Protein AF-I3YEL4-F1 (afdb_monomer_lite)

Structure (mmCIF, N/CA/C/O backbone):
data_AF-I3YEL4-F1
#
_entry.id   AF-I3YEL4-F1
#
loop_
_atom_site.group_PDB
_atom_site.id
_atom_site.type_symbol
_atom_site.label_atom_id
_atom_site.label_alt_id
_atom_site.label_comp_id
_atom_site.label_asym_id
_atom_site.label_entity_id
_atom_site.label_seq_id
_atom_site.pdbx_PDB_ins_code
_atom_site.Cartn_x
_atom_site.Cartn_y
_atom_site.Cartn_z
_atom_site.occupancy
_atom_site.B_iso_or_equiv
_atom_site.auth_seq_id
_atom_site.auth_comp_id
_atom_site.auth_asym_id
_atom_site.auth_atom_id
_atom_site.pdbx_PDB_model_num
ATOM 1 N N . MET A 1 1 ? -13.248 -52.349 26.534 1.00 48.16 1 MET A N 1
ATOM 2 C CA . MET A 1 1 ? -12.029 -52.571 25.728 1.00 48.16 1 MET A CA 1
ATOM 3 C C . MET A 1 1 ? -11.701 -51.233 25.075 1.00 48.16 1 MET A C 1
ATOM 5 O O . MET A 1 1 ? -12.371 -50.854 24.128 1.00 48.16 1 MET A O 1
ATOM 9 N N . PHE A 1 2 ? -10.831 -50.436 25.701 1.00 47.12 2 PHE A N 1
ATOM 10 C CA . PHE A 1 2 ? -10.559 -49.048 25.305 1.00 47.12 2 PHE A CA 1
ATOM 11 C C . PHE A 1 2 ? -9.389 -49.010 24.317 1.00 47.12 2 PHE A C 1
ATOM 13 O O . PHE A 1 2 ? -8.316 -49.525 24.616 1.00 47.12 2 PHE A O 1
ATOM 20 N N . HIS A 1 3 ? -9.609 -48.422 23.142 1.00 59.88 3 HIS A N 1
ATOM 21 C CA . HIS A 1 3 ? -8.582 -48.206 22.123 1.00 59.88 3 HIS A CA 1
ATOM 22 C C . HIS A 1 3 ? -7.825 -46.902 22.449 1.00 59.88 3 HIS A C 1
ATOM 24 O O . HIS A 1 3 ? -8.477 -45.861 22.546 1.00 59.88 3 HIS A O 1
ATOM 30 N N . PRO A 1 4 ? -6.491 -46.897 22.632 1.00 62.09 4 PRO A N 1
ATOM 31 C CA . PRO A 1 4 ? -5.759 -45.649 22.836 1.00 62.09 4 PRO A CA 1
ATOM 32 C C . PRO A 1 4 ? -5.621 -44.875 21.515 1.00 62.09 4 PRO A C 1
ATOM 34 O O . PRO A 1 4 ? -5.200 -45.433 20.498 1.00 62.09 4 PRO A O 1
ATOM 37 N N . LEU A 1 5 ? -5.971 -43.585 21.544 1.00 61.75 5 LEU A N 1
ATOM 38 C CA . LEU A 1 5 ? -5.740 -42.632 20.456 1.00 61.75 5 LEU A CA 1
ATOM 39 C C . LEU A 1 5 ? -4.230 -42.407 20.288 1.00 61.75 5 LEU A C 1
ATOM 41 O O . LEU A 1 5 ? -3.528 -42.097 21.249 1.00 61.75 5 LEU A O 1
ATOM 45 N N . GLN A 1 6 ? -3.729 -42.587 19.067 1.00 68.25 6 GLN A N 1
ATOM 46 C CA . GLN A 1 6 ? -2.327 -42.344 18.724 1.00 68.25 6 GLN A CA 1
ATOM 47 C C . GLN A 1 6 ? -2.035 -40.829 18.723 1.00 68.25 6 GLN A C 1
ATOM 49 O O . GLN A 1 6 ? -2.853 -40.065 18.205 1.00 68.25 6 GLN A O 1
ATOM 54 N N . PRO A 1 7 ? -0.885 -40.367 19.249 1.00 57.06 7 PRO A N 1
ATOM 55 C CA . PRO A 1 7 ? -0.508 -38.958 19.188 1.00 57.06 7 PRO A CA 1
ATOM 56 C C . PRO A 1 7 ? -0.161 -38.539 17.749 1.00 57.06 7 PRO A C 1
ATOM 58 O O . PRO A 1 7 ? 0.588 -39.221 17.047 1.00 57.06 7 PRO A O 1
ATOM 61 N N . ILE A 1 8 ? -0.697 -37.392 17.320 1.00 62.16 8 ILE A N 1
ATOM 62 C CA . ILE A 1 8 ? -0.389 -36.743 16.038 1.00 62.16 8 ILE A CA 1
ATOM 63 C C . ILE A 1 8 ? 1.117 -36.446 15.997 1.00 62.16 8 ILE A C 1
ATOM 65 O O . ILE A 1 8 ? 1.630 -35.681 16.813 1.00 62.16 8 ILE A O 1
ATOM 69 N N . ARG A 1 9 ? 1.840 -37.069 15.059 1.00 54.59 9 ARG A N 1
ATOM 70 C CA . ARG A 1 9 ? 3.276 -36.829 14.857 1.00 54.59 9 ARG A CA 1
ATOM 71 C C . ARG A 1 9 ? 3.482 -35.422 14.293 1.00 54.59 9 ARG A C 1
ATOM 73 O O . ARG A 1 9 ? 3.072 -35.144 13.171 1.00 54.59 9 ARG A O 1
ATOM 80 N N . ALA A 1 10 ? 4.140 -34.556 15.060 1.00 58.62 10 ALA A N 1
ATOM 81 C CA . ALA A 1 10 ? 4.629 -33.273 14.574 1.00 58.62 10 ALA A CA 1
ATOM 82 C C . ALA A 1 10 ? 5.660 -33.506 13.457 1.00 58.62 10 ALA A C 1
ATOM 84 O O . ALA A 1 10 ? 6.647 -34.217 13.657 1.00 58.62 10 ALA A O 1
ATOM 85 N N . ILE A 1 11 ? 5.418 -32.930 12.278 1.00 61.28 11 ILE A N 1
ATOM 86 C CA . ILE A 1 11 ? 6.380 -32.935 11.173 1.00 61.28 11 ILE A CA 1
ATOM 87 C C . ILE A 1 11 ? 7.514 -31.975 11.560 1.00 61.28 11 ILE A C 1
ATOM 89 O O . ILE A 1 11 ? 7.245 -30.805 11.840 1.00 61.28 11 ILE A O 1
ATOM 93 N N . PRO A 1 12 ? 8.768 -32.437 11.632 1.00 57.47 12 PRO A N 1
ATOM 94 C CA . PRO A 1 12 ? 9.855 -31.610 12.123 1.00 57.47 12 PRO A CA 1
ATOM 95 C C . PRO A 1 12 ? 10.380 -30.657 11.031 1.00 57.47 12 PRO A C 1
ATOM 97 O O . PRO A 1 12 ? 10.618 -31.055 9.896 1.00 57.47 12 PRO A O 1
ATOM 100 N N . VAL A 1 13 ? 10.601 -29.390 11.405 1.00 57.97 13 VAL A N 1
ATOM 101 C CA . VAL A 1 13 ? 10.973 -28.238 10.544 1.00 57.97 13 VAL A CA 1
ATOM 102 C C . VAL A 1 13 ? 12.205 -28.468 9.648 1.00 57.97 13 VAL A C 1
ATOM 104 O O . VAL A 1 13 ? 12.373 -27.790 8.636 1.00 57.97 13 VAL A O 1
ATOM 107 N N . TRP A 1 14 ? 13.047 -29.461 9.945 1.00 50.97 14 TRP A N 1
ATOM 108 C CA . TRP A 1 14 ? 14.226 -29.783 9.135 1.00 50.97 14 TRP A CA 1
ATOM 109 C C . TRP A 1 14 ? 13.905 -30.372 7.753 1.00 50.97 14 TRP A C 1
ATOM 111 O O . TRP A 1 14 ? 14.782 -30.370 6.889 1.00 50.97 14 TRP A O 1
ATOM 121 N N . THR A 1 15 ? 12.663 -30.792 7.475 1.00 54.59 15 THR A N 1
ATOM 122 C CA . THR A 1 15 ? 12.272 -31.210 6.115 1.00 54.59 15 THR A CA 1
ATOM 123 C C . THR A 1 15 ? 12.276 -30.061 5.098 1.00 54.59 15 THR A C 1
ATOM 125 O O . THR A 1 15 ? 12.392 -30.328 3.907 1.00 54.59 15 THR A O 1
ATOM 128 N N . LEU A 1 16 ? 12.232 -28.793 5.532 1.00 51.12 16 LEU A N 1
ATOM 129 C CA . LEU A 1 16 ? 12.367 -27.623 4.645 1.00 51.12 16 LEU A CA 1
ATOM 130 C C . LEU A 1 16 ? 13.830 -27.208 4.390 1.00 51.12 16 LEU A C 1
ATOM 132 O O . LEU A 1 16 ? 14.101 -26.456 3.459 1.00 51.12 16 LEU A O 1
ATOM 136 N N . ALA A 1 17 ? 14.787 -27.711 5.178 1.00 50.03 17 ALA A N 1
ATOM 137 C CA . ALA A 1 17 ? 16.214 -27.430 4.984 1.00 50.03 17 ALA A CA 1
ATOM 138 C C . ALA A 1 17 ? 16.872 -28.365 3.947 1.00 50.03 17 ALA A C 1
ATOM 140 O O . ALA A 1 17 ? 17.914 -28.036 3.379 1.00 50.03 17 ALA A O 1
ATOM 141 N N . ALA A 1 18 ? 16.253 -29.514 3.655 1.00 49.56 18 ALA A N 1
ATOM 142 C CA . ALA A 1 18 ? 16.778 -30.501 2.710 1.00 49.56 18 ALA A CA 1
ATOM 143 C C . ALA A 1 18 ? 16.689 -30.057 1.235 1.00 49.56 18 ALA A C 1
ATOM 145 O O . ALA A 1 18 ? 17.479 -30.512 0.408 1.00 49.56 18 ALA A O 1
ATOM 146 N N . SER A 1 19 ? 15.788 -29.131 0.892 1.00 49.44 19 SER A N 1
ATOM 147 C CA . SER A 1 19 ? 15.636 -28.622 -0.480 1.00 49.44 19 SER A CA 1
ATOM 148 C C . SER A 1 19 ? 16.758 -27.674 -0.918 1.00 49.44 19 SER A C 1
ATOM 150 O O . SER A 1 19 ? 16.964 -27.500 -2.115 1.00 49.44 19 SER A O 1
ATOM 152 N N . VAL A 1 20 ? 17.525 -27.107 0.020 1.00 51.00 20 VAL A N 1
ATOM 153 C CA . VAL A 1 20 ? 18.667 -26.223 -0.291 1.00 51.00 20 VAL A CA 1
ATOM 154 C C . VAL A 1 20 ? 19.935 -27.028 -0.614 1.00 51.00 20 VAL A C 1
ATOM 156 O O . VAL A 1 20 ? 20.741 -26.607 -1.439 1.00 51.00 20 VAL A O 1
ATOM 159 N N . TRP A 1 21 ? 20.097 -28.226 -0.039 1.00 47.16 21 TRP A N 1
ATOM 160 C CA . TRP A 1 21 ? 21.288 -29.064 -0.254 1.00 47.16 21 TRP A CA 1
ATOM 161 C C . TRP A 1 21 ? 21.266 -29.864 -1.563 1.00 47.16 21 TRP A C 1
ATOM 163 O O . TRP A 1 21 ? 22.322 -30.101 -2.152 1.00 47.16 21 TRP A O 1
ATOM 173 N N . ALA A 1 22 ? 20.085 -30.242 -2.061 1.00 50.44 22 ALA A N 1
ATOM 174 C CA . ALA A 1 22 ? 19.966 -31.030 -3.291 1.00 50.44 22 ALA A CA 1
ATOM 175 C C . ALA A 1 22 ? 20.474 -30.286 -4.546 1.00 50.44 22 ALA A C 1
ATOM 177 O O . ALA A 1 22 ? 20.964 -30.923 -5.475 1.00 50.44 22 ALA A O 1
ATOM 178 N N . PHE A 1 23 ? 20.434 -28.948 -4.557 1.00 44.78 23 PHE A N 1
ATOM 179 C CA . PHE A 1 23 ? 20.945 -28.145 -5.676 1.00 44.78 23 PHE A CA 1
ATOM 180 C C . PHE A 1 23 ? 22.478 -28.034 -5.712 1.00 44.78 23 PHE A C 1
ATOM 182 O O . PHE A 1 23 ? 23.044 -27.818 -6.780 1.00 44.78 23 PHE A O 1
ATOM 189 N N . SER A 1 24 ? 23.173 -28.217 -4.583 1.00 49.31 24 SER A N 1
ATOM 190 C CA . SER A 1 24 ? 24.635 -28.065 -4.529 1.00 49.31 24 SER A CA 1
ATOM 191 C C . SER A 1 24 ? 25.383 -29.320 -5.009 1.00 49.31 24 SER A C 1
ATOM 193 O O . SER A 1 24 ? 26.477 -29.219 -5.558 1.00 49.31 24 SER A O 1
ATOM 195 N N . ALA A 1 25 ? 24.775 -30.505 -4.889 1.00 46.69 25 ALA A N 1
ATOM 196 C CA . ALA A 1 25 ? 25.420 -31.772 -5.248 1.00 46.69 25 ALA A CA 1
ATOM 197 C C . ALA A 1 25 ? 25.476 -32.052 -6.766 1.00 46.69 25 ALA A C 1
ATOM 199 O O . ALA A 1 25 ? 26.347 -32.795 -7.211 1.00 46.69 25 ALA A O 1
ATOM 200 N N . VAL A 1 26 ? 24.606 -31.435 -7.577 1.00 49.88 26 VAL A N 1
ATOM 201 C CA . VAL A 1 26 ? 24.631 -31.584 -9.050 1.00 49.88 26 VAL A CA 1
ATOM 202 C C . VAL A 1 26 ? 25.780 -30.788 -9.690 1.00 49.88 26 VAL A C 1
ATOM 204 O O . VAL A 1 26 ? 26.236 -31.133 -10.775 1.00 49.88 26 VAL A O 1
ATOM 207 N N . ALA A 1 27 ? 26.322 -29.776 -9.004 1.00 48.16 27 ALA A N 1
ATOM 208 C CA . ALA A 1 27 ? 27.433 -28.969 -9.514 1.00 48.16 27 ALA A CA 1
ATOM 209 C C . ALA A 1 27 ? 28.805 -29.674 -9.435 1.00 48.16 27 ALA A C 1
ATOM 211 O O . ALA A 1 27 ? 29.723 -29.308 -10.164 1.00 48.16 27 ALA A O 1
ATOM 212 N N . ALA A 1 28 ? 28.958 -30.685 -8.572 1.00 50.25 28 ALA A N 1
ATOM 213 C CA . ALA A 1 28 ? 30.250 -31.323 -8.289 1.00 50.25 28 ALA A CA 1
ATOM 214 C C . ALA A 1 28 ? 30.574 -32.543 -9.178 1.00 50.25 28 ALA A C 1
ATOM 216 O O . ALA A 1 28 ? 31.650 -33.120 -9.045 1.00 50.25 28 ALA A O 1
ATOM 217 N N . ALA A 1 29 ? 29.667 -32.947 -10.072 1.0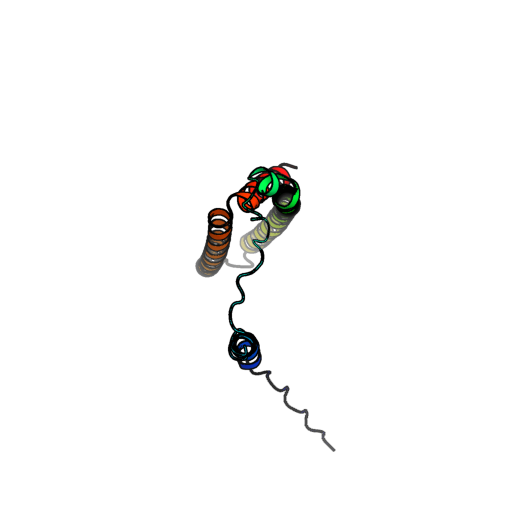0 52.62 29 ALA A N 1
ATOM 218 C CA . ALA A 1 29 ? 29.799 -34.156 -10.893 1.00 52.62 29 ALA A CA 1
ATOM 219 C C . ALA A 1 29 ? 30.068 -33.869 -12.384 1.00 52.62 29 ALA A C 1
ATOM 221 O O . ALA A 1 29 ? 29.693 -34.673 -13.235 1.00 52.62 29 ALA A O 1
ATOM 222 N N . ASN A 1 30 ? 30.693 -32.734 -12.720 1.00 62.59 30 ASN A N 1
ATOM 223 C CA . ASN A 1 30 ? 31.068 -32.448 -14.106 1.00 62.59 30 ASN A CA 1
ATOM 224 C C . ASN A 1 30 ? 32.407 -33.132 -14.453 1.00 62.59 30 ASN A C 1
ATOM 226 O O . ASN A 1 30 ? 33.418 -32.804 -13.828 1.00 62.59 30 ASN A O 1
ATOM 230 N N . PRO A 1 31 ? 32.442 -34.074 -15.416 1.00 66.69 31 PRO A N 1
ATOM 231 C CA . PRO A 1 31 ? 33.692 -34.648 -15.909 1.00 66.69 31 PRO A CA 1
ATOM 232 C C . PRO A 1 31 ? 34.547 -33.569 -16.590 1.00 66.69 31 PRO A C 1
ATOM 234 O O . PRO A 1 31 ? 34.009 -32.609 -17.144 1.00 66.69 31 PRO A O 1
ATOM 237 N N . GLU A 1 32 ? 35.874 -33.719 -16.528 1.00 65.62 32 GLU A N 1
ATOM 238 C CA . GLU A 1 32 ? 36.826 -32.768 -17.115 1.00 65.62 32 GLU A CA 1
ATOM 239 C C . GLU A 1 32 ? 36.490 -32.461 -18.586 1.00 65.62 32 GLU A C 1
ATOM 241 O O . GLU A 1 32 ? 36.147 -33.376 -19.345 1.00 65.62 32 GLU A O 1
ATOM 246 N N . PRO A 1 33 ? 36.577 -31.185 -19.008 1.00 71.69 33 PRO A N 1
ATOM 247 C CA . PRO A 1 33 ? 36.274 -30.810 -20.377 1.00 71.69 33 PRO A CA 1
ATOM 248 C C . PRO A 1 33 ? 37.261 -31.484 -21.347 1.00 71.69 33 PRO A C 1
ATOM 250 O O . PRO A 1 33 ? 38.464 -31.524 -21.072 1.00 71.69 33 PRO A O 1
ATOM 253 N N . PRO A 1 34 ? 36.780 -32.014 -22.488 1.00 75.38 34 PRO A N 1
ATOM 254 C CA . PRO A 1 34 ? 37.644 -32.602 -23.504 1.00 75.38 34 PRO A CA 1
ATOM 255 C C . PRO A 1 34 ? 38.651 -31.567 -24.040 1.00 75.38 34 PRO A C 1
ATOM 257 O O . PRO A 1 34 ? 38.398 -30.362 -23.964 1.00 75.38 34 PRO A O 1
ATOM 260 N N . PRO A 1 35 ? 39.794 -32.015 -24.596 1.00 73.06 35 PRO A N 1
ATOM 261 C CA . PRO A 1 35 ? 40.805 -31.122 -25.149 1.00 73.06 35 PRO A CA 1
ATOM 262 C C . PRO A 1 35 ? 40.180 -30.170 -26.173 1.00 73.06 35 PRO A C 1
ATOM 264 O O . PRO A 1 35 ? 39.497 -30.605 -27.100 1.00 73.06 35 PRO A O 1
ATOM 267 N N . ILE A 1 36 ? 40.426 -28.873 -25.980 1.00 69.38 36 ILE A N 1
ATOM 268 C CA . ILE A 1 36 ? 39.908 -27.787 -26.814 1.00 69.38 36 ILE A CA 1
ATOM 269 C C . ILE A 1 36 ? 40.493 -27.949 -28.221 1.00 69.38 36 ILE A C 1
ATOM 271 O O . ILE A 1 36 ? 41.636 -27.572 -28.485 1.00 69.38 36 ILE A O 1
ATOM 275 N N . MET A 1 37 ? 39.717 -28.534 -29.133 1.00 70.50 37 MET A N 1
ATOM 276 C CA . MET A 1 37 ? 39.915 -28.292 -30.557 1.00 70.50 37 MET A CA 1
ATOM 277 C C . MET A 1 37 ? 39.573 -26.816 -30.805 1.00 70.50 37 MET A C 1
ATOM 279 O O . MET A 1 37 ? 38.593 -26.341 -30.236 1.00 70.50 37 MET A O 1
ATOM 283 N N . PRO A 1 38 ? 40.352 -26.063 -31.602 1.00 73.94 38 PRO A N 1
ATOM 284 C CA . PRO A 1 38 ? 39.92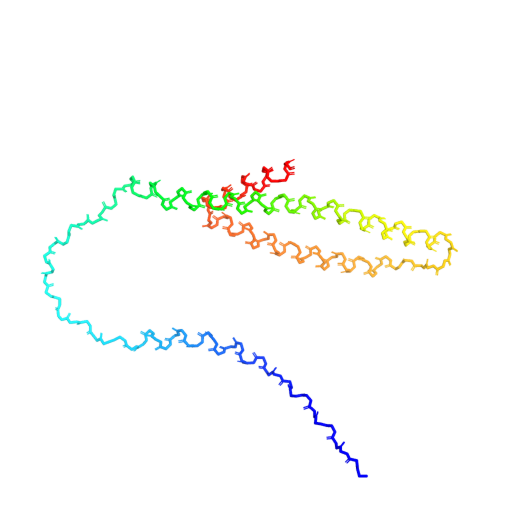4 -24.742 -32.038 1.00 73.94 38 PRO A CA 1
ATOM 285 C C . PRO A 1 38 ? 38.592 -24.898 -32.770 1.00 73.94 38 PRO A C 1
ATOM 287 O O . PRO A 1 38 ? 38.550 -25.467 -33.863 1.00 73.94 38 PRO A O 1
ATOM 290 N N . ASP A 1 39 ? 37.507 -24.454 -32.138 1.00 68.06 39 ASP A N 1
ATOM 291 C CA . ASP A 1 39 ? 36.199 -24.437 -32.772 1.00 68.06 39 ASP A CA 1
ATOM 292 C C . ASP A 1 39 ? 36.310 -23.627 -34.075 1.00 68.06 39 ASP A C 1
ATOM 294 O O . ASP A 1 39 ? 36.942 -22.560 -34.087 1.00 68.06 39 ASP A O 1
ATOM 298 N N . PRO A 1 40 ? 35.719 -24.098 -35.192 1.00 70.19 40 PRO A N 1
ATOM 299 C CA . PRO A 1 40 ? 35.440 -23.221 -36.318 1.00 70.19 40 PRO A CA 1
ATOM 300 C C . PRO A 1 40 ? 34.699 -22.023 -35.742 1.00 70.19 40 PRO A C 1
ATOM 302 O O . PRO A 1 40 ? 33.690 -22.235 -35.077 1.00 70.19 40 PRO A O 1
ATOM 305 N N . ILE A 1 41 ? 35.238 -20.815 -35.938 1.00 62.69 41 ILE A N 1
ATOM 306 C CA . ILE A 1 41 ? 34.709 -19.552 -35.410 1.00 62.69 41 ILE A CA 1
ATOM 307 C C . ILE A 1 41 ? 33.194 -19.562 -35.626 1.00 62.69 41 ILE A C 1
ATOM 309 O O . ILE A 1 41 ? 32.718 -19.346 -36.743 1.00 62.69 41 ILE A O 1
ATOM 313 N N . ALA A 1 42 ? 32.442 -19.903 -34.577 1.00 63.75 42 ALA A N 1
ATOM 314 C CA . ALA A 1 42 ? 31.005 -19.756 -34.594 1.00 63.75 42 ALA A CA 1
ATOM 315 C C . ALA A 1 42 ? 30.769 -18.269 -34.856 1.00 63.75 42 ALA A C 1
ATOM 317 O O . ALA A 1 42 ? 31.503 -17.462 -34.272 1.00 63.75 42 ALA A O 1
ATOM 318 N N . PRO A 1 43 ? 29.827 -17.892 -35.740 1.00 63.00 43 PRO A N 1
ATOM 319 C CA . PRO A 1 43 ? 29.475 -16.495 -35.877 1.00 63.00 43 PRO A CA 1
ATOM 320 C C . PRO A 1 43 ? 29.179 -15.989 -34.474 1.00 63.00 43 PRO A C 1
ATOM 322 O O . PRO A 1 43 ? 28.317 -16.506 -33.760 1.00 63.00 43 PRO A O 1
ATOM 325 N N . ASP A 1 44 ? 29.998 -15.041 -34.063 1.00 55.22 44 ASP A N 1
ATOM 326 C CA . ASP A 1 44 ? 29.795 -14.215 -32.912 1.00 55.22 44 ASP A CA 1
ATOM 327 C C . ASP A 1 44 ? 28.374 -13.675 -33.019 1.00 55.22 44 ASP A C 1
ATOM 329 O O . ASP A 1 44 ? 28.083 -12.737 -33.756 1.00 55.22 44 ASP A O 1
ATOM 333 N N . HIS A 1 45 ? 27.460 -14.258 -32.245 1.00 58.97 45 HIS A N 1
ATOM 334 C CA . HIS A 1 45 ? 26.226 -13.591 -31.854 1.00 58.97 45 HIS A CA 1
ATOM 335 C C . HIS A 1 45 ? 26.596 -12.445 -30.894 1.00 58.97 45 HIS A C 1
ATOM 337 O O . HIS A 1 45 ? 26.127 -12.358 -29.761 1.00 58.97 45 HIS A O 1
ATOM 343 N N . ALA A 1 46 ? 27.514 -11.581 -31.330 1.00 52.66 46 ALA A N 1
ATOM 344 C CA . ALA A 1 46 ? 27.778 -10.290 -30.753 1.00 52.66 46 ALA A CA 1
ATOM 345 C C . ALA A 1 46 ? 26.554 -9.435 -31.071 1.00 52.66 46 ALA A C 1
ATOM 347 O O . ALA A 1 46 ? 26.433 -8.843 -32.140 1.00 52.66 46 ALA A O 1
ATOM 348 N N . GLY A 1 47 ? 25.622 -9.477 -30.119 1.00 59.19 47 GLY A N 1
ATOM 349 C CA . GLY A 1 47 ? 24.480 -8.600 -29.925 1.00 59.19 47 GLY A CA 1
ATOM 350 C C . GLY A 1 47 ? 24.305 -7.494 -30.958 1.00 59.19 47 GLY A C 1
ATOM 351 O O . GLY A 1 47 ? 24.876 -6.409 -30.840 1.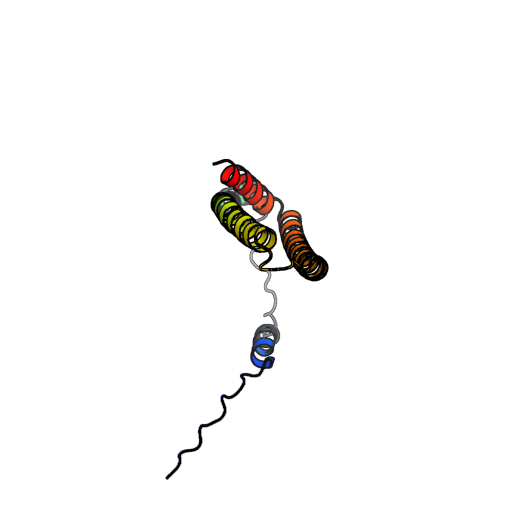00 59.19 47 GLY A O 1
ATOM 352 N N . SER A 1 48 ? 23.373 -7.712 -31.880 1.00 60.34 48 SER A N 1
ATOM 353 C CA . SER A 1 48 ? 22.582 -6.597 -32.372 1.00 60.34 48 SER A CA 1
ATOM 354 C C . SER A 1 48 ? 21.847 -6.031 -31.158 1.00 60.34 48 SER A C 1
ATOM 356 O O . SER A 1 48 ? 20.961 -6.680 -30.606 1.00 60.34 48 SER A O 1
ATOM 358 N N . ALA A 1 49 ? 22.199 -4.821 -30.718 1.00 62.47 49 ALA A N 1
ATOM 359 C CA . ALA A 1 49 ? 21.433 -4.107 -29.695 1.00 62.47 49 ALA A CA 1
ATOM 360 C C . ALA A 1 49 ? 19.929 -4.077 -30.037 1.00 62.47 49 ALA A C 1
ATOM 362 O O . ALA A 1 49 ? 19.097 -4.057 -29.139 1.00 62.47 49 ALA A O 1
ATOM 363 N N . GLY A 1 50 ? 19.582 -4.157 -31.328 1.00 65.06 50 GLY A N 1
ATOM 364 C CA . GLY A 1 50 ? 18.212 -4.311 -31.802 1.00 65.06 50 GLY A CA 1
ATOM 365 C C . GLY A 1 50 ? 17.508 -5.552 -31.254 1.00 65.06 50 GLY A C 1
ATOM 366 O O . GLY A 1 50 ? 16.372 -5.420 -30.812 1.00 65.06 50 GLY A O 1
ATOM 367 N N . GLU A 1 51 ? 18.178 -6.707 -31.200 1.00 64.88 51 GLU A N 1
ATOM 368 C CA . GLU A 1 51 ? 17.624 -8.004 -30.765 1.00 64.88 51 GLU A CA 1
ATOM 369 C C . GLU A 1 51 ? 17.264 -8.011 -29.268 1.00 64.88 51 GLU A C 1
ATOM 371 O O . GLU A 1 51 ? 16.231 -8.549 -28.870 1.00 64.88 51 GLU A O 1
ATOM 376 N N . LEU A 1 52 ? 18.042 -7.286 -28.449 1.00 65.06 52 LEU A N 1
ATOM 377 C CA . LEU A 1 52 ? 17.741 -7.032 -27.032 1.00 65.06 52 LEU A CA 1
ATOM 378 C C . LEU A 1 52 ? 16.450 -6.226 -26.837 1.00 65.06 52 LEU A C 1
ATOM 380 O O . LEU A 1 52 ? 15.792 -6.369 -25.810 1.00 65.06 52 LEU A O 1
ATOM 384 N N . PHE A 1 53 ? 16.076 -5.392 -27.809 1.00 73.44 53 PHE A N 1
ATOM 385 C CA . PHE A 1 53 ? 14.857 -4.590 -27.758 1.00 73.44 53 PHE A CA 1
ATOM 386 C C . PHE A 1 53 ? 13.664 -5.241 -28.460 1.00 73.44 53 PHE A C 1
ATOM 388 O O . PHE A 1 53 ? 12.567 -4.725 -28.298 1.00 73.44 53 PHE A O 1
ATOM 395 N N . THR A 1 54 ? 13.806 -6.319 -29.241 1.00 74.12 54 THR A N 1
ATOM 396 C CA . THR A 1 54 ? 12.757 -6.614 -30.240 1.00 74.12 54 THR A CA 1
ATOM 397 C C . THR A 1 54 ? 11.581 -7.448 -29.733 1.00 74.12 54 THR A C 1
ATOM 399 O O . THR A 1 54 ? 10.461 -7.203 -30.169 1.00 74.12 54 THR A O 1
ATOM 402 N N . GLU A 1 55 ? 11.774 -8.394 -28.807 1.00 83.00 55 GLU A N 1
ATOM 403 C CA . GLU A 1 55 ? 10.679 -9.300 -28.405 1.00 83.00 55 GLU A CA 1
ATOM 404 C C . GLU A 1 55 ? 10.616 -9.545 -26.892 1.00 83.00 55 GLU A C 1
ATOM 406 O O . GLU A 1 55 ? 9.642 -9.169 -26.238 1.00 83.00 55 GLU A O 1
ATOM 411 N N . SER A 1 56 ? 11.674 -10.103 -26.301 1.00 84.19 56 SER A N 1
ATOM 412 C CA . SER A 1 56 ? 11.717 -10.448 -24.870 1.00 84.19 56 SER A CA 1
ATOM 413 C C . SER A 1 56 ? 11.579 -9.230 -23.947 1.00 84.19 56 SER A C 1
ATOM 415 O O . SER A 1 56 ? 10.934 -9.305 -22.897 1.00 84.19 56 SER A O 1
ATOM 417 N N . PHE A 1 57 ? 12.126 -8.087 -24.360 1.00 87.88 57 PHE A N 1
ATOM 418 C CA . PHE A 1 57 ? 12.017 -6.819 -23.644 1.00 87.88 57 PHE A CA 1
ATOM 419 C C . PHE A 1 57 ? 10.578 -6.294 -23.604 1.00 87.88 57 PHE A C 1
ATOM 421 O O . PHE A 1 57 ? 10.069 -5.966 -22.530 1.00 87.88 57 PHE A O 1
ATOM 428 N N . PHE A 1 58 ? 9.888 -6.266 -24.750 1.00 89.81 58 PHE A N 1
ATOM 429 C CA . PHE A 1 58 ? 8.491 -5.830 -24.822 1.00 89.81 58 PHE A CA 1
ATOM 430 C C . PHE A 1 58 ? 7.542 -6.807 -24.133 1.00 89.81 58 PHE A C 1
ATOM 432 O O . PHE A 1 58 ? 6.593 -6.366 -23.484 1.00 89.81 58 PHE A O 1
ATOM 439 N N . LEU A 1 59 ? 7.813 -8.113 -24.212 1.00 91.88 59 LEU A N 1
ATOM 440 C CA . LEU A 1 59 ? 7.062 -9.122 -23.466 1.00 91.88 59 LEU A CA 1
ATOM 441 C C . LEU A 1 59 ? 7.218 -8.924 -21.957 1.00 91.88 59 LEU A C 1
ATOM 443 O O . LEU A 1 59 ? 6.218 -8.905 -21.245 1.00 91.88 59 LEU A O 1
ATOM 447 N N . THR A 1 60 ? 8.443 -8.696 -21.475 1.00 91.12 60 THR A N 1
ATOM 448 C CA . THR A 1 60 ? 8.703 -8.402 -20.058 1.00 91.12 60 THR A CA 1
ATOM 449 C C . THR A 1 60 ? 7.997 -7.117 -19.617 1.00 91.12 60 THR A C 1
ATOM 451 O O . THR A 1 60 ? 7.279 -7.133 -18.619 1.00 91.12 60 THR A O 1
ATOM 454 N N . LEU A 1 61 ? 8.123 -6.023 -20.379 1.00 93.81 61 LEU A N 1
ATOM 455 C CA . LEU A 1 61 ? 7.428 -4.757 -20.106 1.00 93.81 61 LEU A CA 1
ATOM 456 C C . LEU A 1 61 ? 5.905 -4.927 -20.064 1.00 93.81 61 LEU A C 1
ATOM 458 O O . LEU A 1 61 ? 5.255 -4.477 -19.123 1.00 93.81 61 LEU A O 1
ATOM 462 N N . GLY A 1 62 ? 5.330 -5.559 -21.088 1.00 93.75 62 GLY A N 1
ATOM 463 C CA . GLY A 1 62 ? 3.886 -5.733 -21.225 1.00 93.75 62 GLY A CA 1
ATOM 464 C C . GLY A 1 62 ? 3.308 -6.647 -20.150 1.00 93.75 62 GLY A C 1
ATOM 465 O O . GLY A 1 62 ? 2.268 -6.338 -19.568 1.00 93.75 62 GLY A O 1
ATOM 466 N N . PHE A 1 63 ? 4.003 -7.739 -19.832 1.00 95.06 63 PHE A N 1
ATOM 467 C CA . PHE A 1 63 ? 3.596 -8.661 -18.777 1.00 95.06 63 PHE A CA 1
ATOM 468 C C . PHE A 1 63 ? 3.656 -7.999 -17.398 1.00 95.06 63 PHE A C 1
ATOM 470 O O . PHE A 1 63 ? 2.666 -8.023 -16.664 1.00 95.06 63 PHE A O 1
ATOM 477 N N . SER A 1 64 ? 4.769 -7.339 -17.066 1.00 95.31 64 SER A N 1
ATOM 478 C CA . SER A 1 64 ? 4.906 -6.607 -15.804 1.00 95.31 64 SER A CA 1
ATOM 479 C C . SER A 1 64 ? 3.883 -5.480 -15.687 1.00 95.31 64 SER A C 1
ATOM 481 O O . SER A 1 64 ? 3.256 -5.341 -14.638 1.00 95.31 64 SER A O 1
ATOM 483 N N . PHE A 1 65 ? 3.631 -4.743 -16.770 1.00 96.50 65 PHE A N 1
ATOM 484 C CA . PHE A 1 65 ? 2.565 -3.746 -16.837 1.00 96.50 65 PHE A CA 1
ATOM 485 C C . PHE A 1 65 ? 1.180 -4.348 -16.579 1.00 96.50 65 PHE A C 1
ATOM 487 O O . PHE A 1 65 ? 0.416 -3.794 -15.790 1.00 96.50 65 PHE A O 1
ATOM 494 N N . MET A 1 66 ? 0.846 -5.483 -17.198 1.00 97.62 66 MET A N 1
ATOM 495 C CA . MET A 1 66 ? -0.458 -6.126 -17.014 1.00 97.62 66 MET A CA 1
ATOM 496 C C . MET A 1 66 ? -0.664 -6.640 -15.593 1.00 97.62 66 MET A C 1
ATOM 498 O O . MET A 1 66 ? -1.737 -6.426 -15.026 1.00 97.62 66 MET A O 1
ATOM 502 N N . ILE A 1 67 ? 0.361 -7.250 -14.990 1.00 96.62 67 ILE A N 1
ATOM 503 C CA . ILE A 1 67 ? 0.309 -7.640 -13.576 1.00 96.62 67 ILE A CA 1
ATOM 504 C C . ILE A 1 67 ? 0.147 -6.399 -12.706 1.00 96.62 67 ILE A C 1
ATOM 506 O O . ILE A 1 67 ? -0.711 -6.389 -11.828 1.00 96.62 67 ILE A O 1
ATOM 510 N N . GLY A 1 68 ? 0.928 -5.348 -12.966 1.00 96.12 68 GLY A N 1
ATOM 511 C CA . GLY A 1 68 ? 0.813 -4.073 -12.268 1.00 96.12 68 GLY A CA 1
ATOM 512 C C . GLY A 1 68 ? -0.613 -3.542 -12.312 1.00 96.12 68 GLY A C 1
ATOM 513 O O . GLY A 1 68 ? -1.209 -3.288 -11.271 1.00 96.12 68 GLY A O 1
ATOM 514 N N . LEU A 1 69 ? -1.202 -3.458 -13.503 1.00 97.62 69 LEU A N 1
ATOM 515 C CA . LEU A 1 69 ? -2.564 -2.973 -13.712 1.00 97.62 69 LEU A CA 1
ATOM 516 C C . LEU A 1 69 ? -3.607 -3.819 -12.981 1.00 97.62 69 LEU A C 1
ATOM 518 O O . LEU A 1 69 ? -4.460 -3.266 -12.284 1.00 97.62 69 LEU A O 1
ATOM 522 N N . ALA A 1 70 ? -3.520 -5.144 -13.091 1.00 97.31 70 ALA A N 1
ATOM 523 C CA . ALA A 1 70 ? -4.427 -6.051 -12.395 1.00 97.31 70 ALA A CA 1
ATOM 524 C C . ALA A 1 70 ? -4.298 -5.921 -10.870 1.00 97.31 70 ALA A C 1
ATOM 526 O O . ALA A 1 70 ? -5.307 -5.804 -10.170 1.00 97.31 70 ALA A O 1
ATOM 527 N N . MET A 1 71 ? -3.066 -5.872 -10.358 1.00 96.44 71 MET A N 1
ATOM 528 C CA . MET A 1 71 ? -2.785 -5.688 -8.936 1.00 96.44 71 MET A CA 1
ATOM 529 C C . MET A 1 71 ? -3.296 -4.333 -8.443 1.00 96.44 71 MET A C 1
ATOM 531 O O . MET A 1 71 ? -3.859 -4.244 -7.356 1.00 96.44 71 MET A O 1
ATOM 535 N N . GLY A 1 72 ? -3.155 -3.284 -9.252 1.00 96.25 72 GLY A N 1
ATOM 536 C CA . GLY A 1 72 ? -3.603 -1.942 -8.910 1.00 96.25 72 GLY A CA 1
ATOM 537 C C . GLY A 1 72 ? -5.121 -1.839 -8.804 1.00 96.25 72 GLY A C 1
ATOM 538 O O . GLY A 1 72 ? -5.645 -1.286 -7.833 1.00 96.25 72 GLY A O 1
ATOM 539 N N . PHE A 1 73 ? -5.829 -2.455 -9.750 1.00 96.12 73 PHE A N 1
ATOM 540 C CA . PHE A 1 73 ? -7.286 -2.552 -9.716 1.00 96.12 73 PHE A CA 1
ATOM 541 C C . PHE A 1 73 ? -7.767 -3.384 -8.519 1.00 96.12 73 PHE A C 1
ATOM 543 O O . PHE A 1 73 ? -8.672 -2.973 -7.786 1.00 96.12 73 PHE A O 1
ATOM 550 N N . ALA A 1 74 ? -7.127 -4.530 -8.267 1.00 95.94 74 ALA A N 1
ATOM 551 C CA . ALA A 1 74 ? -7.427 -5.362 -7.107 1.00 95.94 74 ALA A CA 1
ATOM 552 C C . ALA A 1 74 ? -7.206 -4.593 -5.796 1.00 95.94 74 ALA A C 1
ATOM 554 O O . ALA A 1 74 ? -8.053 -4.642 -4.903 1.00 95.94 74 ALA A O 1
ATOM 555 N N . LEU A 1 75 ? -6.120 -3.820 -5.707 1.00 95.88 75 LEU A N 1
ATOM 556 C CA . LEU A 1 75 ? -5.800 -3.001 -4.545 1.00 95.88 75 LEU A CA 1
ATOM 557 C C . LEU A 1 75 ? -6.864 -1.923 -4.312 1.00 95.88 75 LEU A C 1
ATOM 559 O O . LEU A 1 75 ? -7.318 -1.758 -3.183 1.00 95.88 75 LEU A O 1
ATOM 563 N N . LYS A 1 76 ? -7.345 -1.249 -5.362 1.00 94.25 76 LYS A N 1
ATOM 564 C CA . LYS A 1 76 ? -8.453 -0.282 -5.266 1.00 94.25 76 LYS A CA 1
ATOM 565 C C . LYS A 1 76 ? -9.717 -0.905 -4.671 1.00 94.25 76 LYS A C 1
ATOM 567 O O . LYS A 1 76 ? -10.346 -0.312 -3.791 1.00 94.25 76 LYS A O 1
ATOM 572 N N . VAL A 1 77 ? -10.105 -2.086 -5.151 1.00 95.44 77 VAL A N 1
ATOM 573 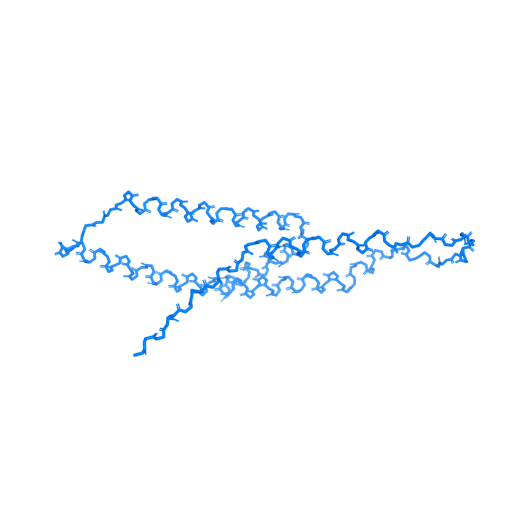C CA . VAL A 1 77 ? -11.285 -2.799 -4.639 1.00 95.44 77 VAL A CA 1
ATOM 574 C C . VAL A 1 77 ? -11.056 -3.241 -3.194 1.00 95.44 77 VAL A C 1
ATOM 576 O O . VAL A 1 77 ? -11.916 -3.006 -2.344 1.00 95.44 77 VAL A O 1
ATOM 579 N N . ALA A 1 78 ? -9.882 -3.799 -2.896 1.00 95.12 78 ALA A N 1
ATOM 580 C CA . ALA A 1 78 ? -9.503 -4.206 -1.549 1.00 95.12 78 ALA A CA 1
ATOM 581 C C . ALA A 1 78 ? -9.543 -3.025 -0.570 1.00 95.12 78 ALA A C 1
ATOM 583 O O . ALA A 1 78 ? -10.127 -3.162 0.499 1.00 95.12 78 ALA A O 1
ATOM 584 N N . PHE A 1 79 ? -9.031 -1.848 -0.946 1.00 95.19 79 PHE A N 1
ATOM 585 C CA . PHE A 1 79 ? -9.105 -0.636 -0.123 1.00 95.19 79 PHE A CA 1
ATOM 586 C C . PHE A 1 79 ? -10.543 -0.198 0.148 1.00 95.19 79 PHE A C 1
ATOM 588 O O . PHE A 1 79 ? -10.866 0.143 1.282 1.00 95.19 79 PHE A O 1
ATOM 595 N N . LYS A 1 80 ? -11.428 -0.227 -0.856 1.00 95.31 80 LYS A N 1
ATOM 596 C CA . LYS A 1 80 ? -12.847 0.115 -0.650 1.00 95.31 80 LYS A CA 1
ATOM 597 C C . LYS A 1 80 ? -13.520 -0.827 0.346 1.00 95.31 80 LYS A C 1
ATOM 599 O O . LYS A 1 80 ? -14.237 -0.365 1.230 1.00 95.31 80 LYS A O 1
ATOM 604 N N . ILE A 1 81 ? -13.278 -2.131 0.211 1.00 96.94 81 ILE A N 1
ATOM 605 C CA . ILE A 1 81 ? -13.830 -3.139 1.122 1.00 96.94 81 ILE A CA 1
ATOM 606 C C . ILE A 1 81 ? -13.222 -2.975 2.516 1.00 96.94 81 ILE A C 1
ATOM 608 O O . ILE A 1 81 ? -13.960 -2.944 3.495 1.00 96.94 81 ILE A O 1
ATOM 612 N N . ALA A 1 82 ? -11.902 -2.811 2.612 1.00 95.56 82 ALA A N 1
ATOM 613 C CA . ALA A 1 82 ? -11.202 -2.619 3.876 1.00 95.56 82 ALA A CA 1
ATOM 614 C C . ALA A 1 82 ? -11.717 -1.379 4.611 1.00 95.56 82 ALA A C 1
ATOM 616 O O . ALA A 1 82 ? -12.041 -1.475 5.788 1.00 95.56 82 ALA A O 1
ATOM 617 N N . LEU A 1 83 ? -11.881 -0.245 3.923 1.00 96.38 83 LEU A N 1
ATOM 618 C CA . LEU A 1 83 ? -12.448 0.969 4.512 1.00 96.38 83 LEU A CA 1
ATOM 619 C C . LEU A 1 83 ? -13.877 0.757 5.017 1.00 96.38 83 LEU A C 1
ATOM 621 O O . LEU A 1 83 ? -14.204 1.225 6.104 1.00 96.38 83 LEU A O 1
ATOM 625 N N . LEU A 1 84 ? -14.715 0.036 4.268 1.00 97.81 84 LEU A N 1
ATOM 626 C CA . LEU A 1 84 ? -16.076 -0.281 4.703 1.00 97.81 84 LEU A CA 1
ATOM 627 C C . LEU A 1 84 ? -16.061 -1.163 5.955 1.00 97.81 84 LEU A C 1
ATOM 629 O O . LEU A 1 84 ? -16.740 -0.850 6.929 1.00 97.81 84 LEU A O 1
ATOM 633 N N . VAL A 1 85 ? -15.276 -2.241 5.948 1.00 97.38 85 VAL A N 1
ATOM 634 C CA . VAL A 1 85 ? -15.197 -3.199 7.061 1.00 97.38 85 VAL A CA 1
ATOM 635 C C . VAL A 1 85 ? -14.602 -2.550 8.307 1.00 97.38 85 VAL A C 1
ATOM 637 O O . VAL A 1 85 ? -15.191 -2.649 9.381 1.00 97.38 85 VAL A O 1
ATOM 640 N N . ILE A 1 86 ? -13.471 -1.857 8.168 1.00 95.38 86 ILE A N 1
ATOM 641 C CA . ILE A 1 86 ? -12.804 -1.150 9.266 1.00 95.38 86 ILE A CA 1
ATOM 642 C C . ILE A 1 86 ? -13.727 -0.052 9.796 1.00 95.38 86 ILE A C 1
ATOM 644 O O . ILE A 1 86 ? -13.945 0.024 11.000 1.00 95.38 86 ILE A O 1
ATOM 648 N N . GLY A 1 87 ? -14.338 0.746 8.918 1.00 96.38 87 GLY A N 1
ATOM 649 C CA . GLY A 1 87 ? -15.292 1.780 9.316 1.00 96.38 87 GLY A CA 1
ATOM 650 C C . GLY A 1 87 ? -16.476 1.212 10.099 1.00 96.38 87 GLY A C 1
ATOM 651 O O . GLY A 1 87 ? -16.808 1.723 11.166 1.00 96.38 87 GLY A O 1
ATOM 652 N N . LEU A 1 88 ? -17.074 0.118 9.621 1.00 97.31 88 LEU A N 1
ATOM 653 C CA . LEU A 1 88 ? -18.178 -0.548 10.311 1.00 97.31 88 LEU A CA 1
ATOM 654 C C . LEU A 1 88 ? -17.744 -1.135 11.662 1.00 97.31 88 LEU A C 1
ATOM 656 O O . LEU A 1 88 ? -18.478 -1.006 12.641 1.00 97.31 88 LEU A O 1
ATOM 660 N N . MET A 1 89 ? -16.551 -1.731 11.736 1.00 94.19 89 MET A N 1
ATOM 661 C CA . MET A 1 89 ? -15.973 -2.198 12.998 1.00 94.19 89 MET A CA 1
ATOM 662 C C . MET A 1 89 ? -15.781 -1.049 13.989 1.00 94.19 89 MET A C 1
ATOM 664 O O . MET A 1 89 ? -16.197 -1.175 15.137 1.00 94.19 89 MET A O 1
ATOM 668 N N . LEU A 1 90 ? -15.209 0.078 13.555 1.00 93.31 90 LEU A N 1
ATOM 669 C CA . LEU A 1 90 ? -15.005 1.251 14.408 1.00 93.31 90 LEU A CA 1
ATOM 670 C C . LEU A 1 90 ? -16.336 1.805 14.922 1.00 93.31 90 LEU A C 1
ATOM 672 O O . LEU A 1 90 ? -16.462 2.053 16.119 1.00 93.31 90 LEU A O 1
ATOM 676 N N . LEU A 1 91 ? -17.344 1.941 14.053 1.00 95.62 91 LEU A N 1
ATOM 677 C CA . LEU A 1 91 ? -18.687 2.347 14.477 1.00 95.62 91 LEU A CA 1
ATOM 678 C C . LEU A 1 91 ? -19.277 1.368 15.499 1.00 95.62 91 LEU A C 1
ATOM 680 O O . LEU A 1 91 ? -19.872 1.805 16.481 1.00 95.62 91 LEU A O 1
ATOM 684 N N . GLY A 1 92 ? -19.108 0.062 15.286 1.00 94.75 92 GLY A N 1
ATOM 685 C CA . GLY A 1 92 ? -19.590 -0.965 16.206 1.00 94.75 92 GLY A CA 1
ATOM 686 C C . GLY A 1 92 ? -18.939 -0.862 17.585 1.00 94.75 92 GLY A C 1
ATOM 687 O O . GLY A 1 92 ? -19.642 -0.836 18.595 1.00 94.75 92 GLY A O 1
ATOM 688 N N . VAL A 1 93 ? -17.610 -0.746 17.631 1.00 92.44 93 VAL A N 1
ATOM 689 C CA . VAL A 1 93 ? -16.852 -0.637 18.886 1.00 92.44 93 VAL A CA 1
ATOM 690 C C . VAL A 1 93 ? -17.170 0.675 19.608 1.00 92.44 93 VAL A C 1
ATOM 692 O O . VAL A 1 93 ? -17.455 0.648 20.805 1.00 92.44 93 VAL A O 1
ATOM 695 N N . PHE A 1 94 ? -17.208 1.808 18.901 1.00 92.94 94 PHE A N 1
ATOM 696 C CA . PHE A 1 94 ? -17.580 3.093 19.504 1.00 92.94 94 PHE A CA 1
ATOM 697 C C . PHE A 1 94 ? -19.037 3.130 19.962 1.00 92.94 94 PHE A C 1
ATOM 699 O O . PHE A 1 94 ? -19.324 3.697 21.012 1.00 92.94 94 PHE A O 1
ATOM 706 N N . GLY A 1 95 ? -19.956 2.498 19.231 1.00 94.06 95 GLY A N 1
ATOM 707 C CA . GLY A 1 95 ? -21.350 2.365 19.654 1.00 94.06 95 GLY A CA 1
ATOM 708 C C . GLY A 1 95 ? -21.485 1.561 20.950 1.00 94.06 95 GLY A C 1
ATOM 709 O O . GLY A 1 95 ? -22.216 1.962 21.856 1.00 94.06 95 GLY A O 1
ATOM 710 N N . LEU A 1 96 ? -20.733 0.464 21.076 1.00 93.75 96 LEU A N 1
ATOM 711 C CA . LEU A 1 96 ? -20.684 -0.343 22.299 1.00 93.75 96 LEU A CA 1
ATOM 712 C C . LEU A 1 96 ? -20.053 0.412 23.475 1.00 93.75 96 LEU A C 1
ATOM 714 O O . LEU A 1 96 ? -20.549 0.310 24.599 1.00 93.75 96 LEU A O 1
ATOM 718 N N . GLN A 1 97 ? -19.001 1.193 23.217 1.00 91.88 97 GLN A N 1
ATOM 719 C CA . GLN A 1 97 ? -18.385 2.051 24.228 1.00 91.88 97 GLN A CA 1
ATOM 720 C C . GLN A 1 97 ? -19.334 3.173 24.672 1.00 91.88 97 GLN A C 1
ATOM 722 O O . GLN A 1 97 ? -19.462 3.426 25.867 1.00 91.88 97 GLN A O 1
ATOM 727 N N . TYR A 1 98 ? -20.063 3.797 23.740 1.00 92.56 98 TYR A N 1
ATOM 728 C CA . TYR A 1 98 ? -21.066 4.822 24.046 1.00 92.56 98 TYR A CA 1
ATOM 729 C C . TYR A 1 98 ? -22.208 4.279 24.918 1.00 92.56 98 TYR A C 1
ATOM 731 O O . TYR A 1 98 ? -22.678 4.966 25.821 1.00 92.56 98 TYR A O 1
ATOM 739 N N . ALA A 1 99 ? -22.619 3.027 24.698 1.00 93.56 99 ALA A N 1
ATOM 740 C CA . ALA A 1 99 ? -23.597 2.340 25.540 1.00 93.56 99 ALA A CA 1
ATOM 741 C C . ALA A 1 99 ? -23.043 1.913 26.919 1.00 93.56 99 ALA A C 1
ATOM 743 O O . ALA A 1 99 ? -23.799 1.395 27.739 1.00 93.56 99 ALA A O 1
ATOM 744 N N . GLY A 1 100 ? -21.742 2.097 27.175 1.00 91.06 100 GLY A N 1
ATOM 745 C CA . GLY A 1 100 ? -21.077 1.701 28.419 1.00 91.06 100 GLY A CA 1
ATOM 746 C C . GLY A 1 100 ? -20.842 0.193 28.560 1.00 91.06 100 GLY A C 1
ATOM 747 O O . GLY A 1 100 ? -20.595 -0.280 29.666 1.00 91.06 100 GLY A O 1
ATOM 748 N N . LEU A 1 101 ? -20.940 -0.572 27.467 1.00 89.12 101 LEU A N 1
ATOM 749 C CA . LEU A 1 101 ? -20.817 -2.036 27.483 1.00 89.12 101 LEU A CA 1
ATOM 750 C C . LEU A 1 101 ? -19.364 -2.523 27.369 1.00 89.12 101 LEU A C 1
ATOM 752 O O . LEU A 1 101 ? -19.063 -3.636 27.797 1.00 89.12 101 LEU A O 1
ATOM 756 N N . VAL A 1 102 ? -18.475 -1.725 26.771 1.00 89.56 102 VAL A N 1
ATOM 757 C CA . VAL A 1 102 ? -17.063 -2.069 26.535 1.00 89.56 102 VAL A CA 1
ATOM 758 C C . VAL A 1 102 ? -16.172 -0.858 26.798 1.00 89.56 102 VAL A C 1
ATOM 760 O O . VAL A 1 102 ? -16.535 0.259 26.442 1.00 89.56 102 VAL A O 1
ATOM 763 N N . ASP A 1 103 ? -14.990 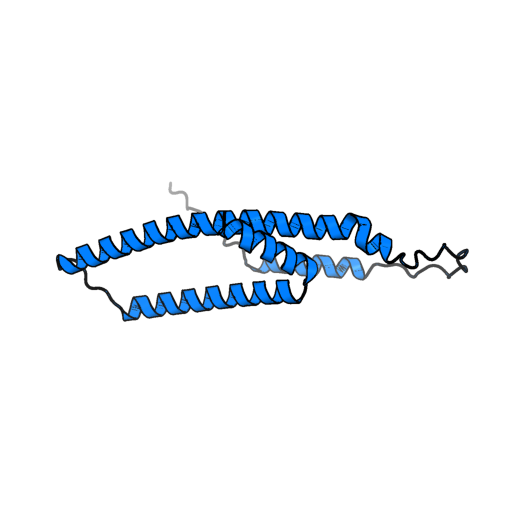-1.094 27.370 1.00 89.00 103 ASP A N 1
ATOM 764 C CA . ASP A 1 103 ? -13.912 -0.108 27.482 1.00 89.00 103 ASP A CA 1
ATOM 765 C C . ASP A 1 103 ? -12.767 -0.448 26.513 1.00 89.00 103 ASP A C 1
ATOM 767 O O . ASP A 1 103 ? -12.381 -1.613 26.374 1.00 89.00 103 ASP A O 1
ATOM 771 N N . ILE A 1 104 ? -12.246 0.554 25.802 1.00 87.00 104 ILE A N 1
ATOM 772 C CA . ILE A 1 104 ? -11.235 0.355 24.754 1.00 87.00 104 ILE A CA 1
ATOM 773 C C . ILE A 1 104 ? -9.841 0.533 25.357 1.00 87.00 104 ILE A C 1
ATOM 775 O O . ILE A 1 104 ? -9.445 1.638 25.724 1.00 87.00 104 ILE A O 1
ATOM 779 N N . ASN A 1 105 ? -9.054 -0.546 25.385 1.00 90.19 105 ASN A N 1
ATOM 780 C CA . ASN A 1 105 ? -7.645 -0.481 25.772 1.00 90.19 105 ASN A CA 1
ATOM 781 C C . ASN A 1 105 ? -6.785 0.080 24.627 1.00 90.19 105 ASN A C 1
ATOM 783 O O . ASN A 1 105 ? -6.265 -0.668 23.795 1.00 90.19 105 ASN A O 1
ATOM 787 N N . TRP A 1 106 ? -6.595 1.397 24.620 1.00 86.88 106 TRP A N 1
ATOM 788 C CA . TRP A 1 106 ? -5.782 2.100 23.624 1.00 86.88 106 TRP A CA 1
ATOM 789 C C . TRP A 1 106 ? -4.320 1.635 23.574 1.00 86.88 106 TRP A C 1
ATOM 791 O O . TRP A 1 106 ? -3.766 1.522 22.486 1.00 86.88 106 TRP A O 1
ATOM 801 N N . SER A 1 107 ? -3.721 1.274 24.713 1.00 90.12 107 SER A N 1
ATOM 802 C CA . SER A 1 107 ? -2.337 0.774 24.760 1.00 90.12 107 SER A CA 1
ATOM 803 C C . SER A 1 107 ? -2.190 -0.586 24.065 1.00 90.12 107 SER A C 1
ATOM 805 O O . SER A 1 107 ? -1.208 -0.833 23.366 1.00 90.12 107 SER A O 1
ATOM 807 N N . GLY A 1 108 ? -3.193 -1.461 24.192 1.00 88.56 108 GLY A N 1
ATOM 808 C CA . GLY A 1 108 ? -3.229 -2.727 23.453 1.00 88.56 108 GLY A CA 1
ATOM 809 C C . GLY A 1 108 ? -3.376 -2.527 21.940 1.00 88.56 108 GLY A C 1
ATOM 810 O O . GLY A 1 108 ? -2.752 -3.250 21.160 1.00 88.56 108 GLY A O 1
ATOM 811 N N . VAL A 1 109 ? -4.166 -1.529 21.530 1.00 89.38 109 VAL A N 1
ATOM 812 C CA . VAL A 1 109 ? -4.366 -1.165 20.116 1.00 89.38 109 VAL A CA 1
ATOM 813 C C . VAL A 1 109 ? -3.081 -0.611 19.501 1.00 89.38 109 VAL A C 1
ATOM 815 O O . VAL A 1 109 ? -2.722 -1.018 18.398 1.00 89.38 109 VAL A O 1
ATOM 818 N N . GLU A 1 110 ? -2.368 0.260 20.216 1.00 91.12 110 GLU A N 1
ATOM 819 C CA . GLU A 1 110 ? -1.101 0.851 19.768 1.00 91.12 110 GLU A CA 1
ATOM 820 C C . GLU A 1 110 ? -0.050 -0.225 19.458 1.00 91.12 110 GLU A C 1
ATOM 822 O O . GLU A 1 110 ? 0.495 -0.257 18.358 1.00 91.12 110 GLU A O 1
ATOM 827 N N . ALA A 1 111 ? 0.128 -1.207 20.348 1.00 91.19 111 ALA A N 1
ATOM 828 C CA . ALA A 1 111 ? 1.072 -2.303 20.119 1.00 91.19 111 ALA A CA 1
ATOM 829 C C . ALA A 1 111 ? 0.742 -3.142 18.865 1.00 91.19 111 ALA A C 1
ATOM 831 O O . ALA A 1 111 ? 1.640 -3.620 18.170 1.00 91.19 111 ALA A O 1
ATOM 832 N N . HIS A 1 112 ? -0.546 -3.339 18.563 1.00 91.31 112 HIS A N 1
ATOM 833 C CA . HIS A 1 112 ? -0.967 -4.062 17.356 1.00 91.31 112 HIS A CA 1
ATOM 834 C C . HIS A 1 112 ? -0.770 -3.222 16.094 1.00 91.31 112 HIS A C 1
ATOM 836 O O . HIS A 1 112 ? -0.357 -3.749 15.058 1.00 91.31 112 HIS A O 1
ATOM 842 N N . TYR A 1 113 ? -1.043 -1.922 16.188 1.00 90.38 113 TYR A N 1
ATOM 843 C CA . TYR A 1 113 ? -0.804 -0.969 15.115 1.00 90.38 113 TYR A CA 1
ATOM 844 C C . TYR A 1 113 ? 0.684 -0.900 14.748 1.00 90.38 113 TYR A C 1
ATOM 846 O O . TYR A 1 113 ? 1.019 -1.022 13.569 1.00 90.38 113 TYR A O 1
ATOM 854 N N . ASP A 1 114 ? 1.573 -0.804 15.736 1.00 93.69 114 ASP A N 1
ATOM 855 C CA . ASP A 1 114 ? 3.021 -0.749 15.515 1.00 93.69 114 ASP A CA 1
ATOM 856 C C . ASP A 1 114 ? 3.543 -2.014 14.831 1.00 93.69 114 ASP A C 1
ATOM 858 O O . ASP A 1 114 ? 4.309 -1.939 13.866 1.00 93.69 114 ASP A O 1
ATOM 862 N N . GLY A 1 115 ? 3.081 -3.189 15.273 1.00 93.62 115 GLY A N 1
ATOM 863 C CA . GLY A 1 115 ? 3.426 -4.461 14.638 1.00 93.62 115 GLY A CA 1
ATOM 864 C C . GLY A 1 115 ? 2.965 -4.530 13.179 1.00 93.62 115 GLY A C 1
ATOM 865 O O . GLY A 1 115 ? 3.720 -4.967 12.304 1.00 93.62 115 GLY A O 1
ATOM 866 N N . TRP A 1 116 ? 1.751 -4.053 12.896 1.00 93.38 116 TRP A N 1
ATOM 867 C CA . TRP A 1 116 ? 1.223 -4.005 11.534 1.00 93.38 116 TRP A CA 1
ATOM 868 C C . TRP A 1 116 ? 2.007 -3.031 10.645 1.00 93.38 116 TRP A C 1
ATOM 870 O O . TRP A 1 116 ? 2.347 -3.375 9.511 1.00 93.38 116 TRP A O 1
ATOM 880 N N . MET A 1 117 ? 2.369 -1.857 11.171 1.00 94.56 117 MET A N 1
ATOM 881 C CA . MET A 1 117 ? 3.177 -0.864 10.458 1.00 94.56 117 MET A CA 1
ATOM 882 C C . MET A 1 117 ? 4.601 -1.351 10.190 1.00 94.56 117 MET A C 1
ATOM 884 O O . MET A 1 117 ? 5.115 -1.157 9.087 1.00 94.56 117 MET A O 1
ATOM 888 N N . ALA A 1 118 ? 5.224 -2.041 11.145 1.00 96.12 118 ALA A N 1
ATOM 889 C CA . ALA A 1 118 ? 6.542 -2.639 10.957 1.00 96.12 118 ALA A CA 1
ATOM 890 C C . ALA A 1 118 ? 6.529 -3.715 9.858 1.00 96.12 118 ALA A C 1
ATOM 892 O O . ALA A 1 118 ? 7.394 -3.716 8.977 1.00 96.12 118 ALA A O 1
ATOM 893 N N . TRP A 1 119 ? 5.526 -4.599 9.867 1.00 94.62 119 TRP A N 1
ATOM 894 C CA . TRP A 1 119 ? 5.356 -5.617 8.827 1.00 94.62 119 TRP A CA 1
ATOM 895 C C . TRP A 1 119 ? 5.130 -4.994 7.442 1.00 94.62 119 TRP A C 1
ATOM 897 O O . TRP A 1 119 ? 5.778 -5.393 6.470 1.00 94.62 119 TRP A O 1
ATOM 907 N N . LEU A 1 120 ? 4.264 -3.979 7.357 1.00 95.06 120 LEU A N 1
ATOM 908 C CA . LEU A 1 120 ? 3.981 -3.277 6.107 1.00 95.06 120 LEU A CA 1
ATOM 909 C C . LEU A 1 120 ? 5.226 -2.555 5.572 1.00 95.06 120 LEU A C 1
ATOM 911 O O . LEU A 1 120 ? 5.512 -2.622 4.376 1.00 95.06 120 LEU A O 1
ATOM 915 N N . GLY A 1 121 ? 5.993 -1.914 6.457 1.00 97.00 121 GLY A N 1
ATOM 916 C CA . GLY A 1 121 ? 7.253 -1.257 6.116 1.00 97.00 121 GLY A CA 1
ATOM 917 C C . GLY A 1 121 ? 8.300 -2.233 5.576 1.00 97.00 121 GLY A C 1
ATOM 918 O O . GLY A 1 121 ? 8.924 -1.954 4.553 1.00 97.00 121 GLY A O 1
ATOM 919 N N . ALA A 1 122 ? 8.451 -3.405 6.199 1.00 96.50 122 ALA A N 1
ATOM 920 C CA . ALA A 1 122 ? 9.357 -4.447 5.715 1.00 96.50 122 ALA A CA 1
ATOM 921 C C . ALA A 1 122 ? 8.962 -4.947 4.314 1.00 96.50 122 ALA A C 1
ATOM 923 O O . ALA A 1 122 ? 9.815 -5.061 3.431 1.00 96.50 122 ALA A O 1
ATOM 924 N N . PHE A 1 123 ? 7.667 -5.188 4.083 1.00 94.31 123 PHE A N 1
ATOM 925 C CA . PHE A 1 123 ? 7.167 -5.617 2.776 1.00 94.31 123 PHE A CA 1
ATOM 926 C C . PHE A 1 123 ? 7.371 -4.542 1.698 1.00 94.31 123 PHE A C 1
ATOM 928 O O . PHE A 1 123 ? 7.830 -4.846 0.595 1.00 94.31 123 PHE A O 1
ATOM 935 N N . ALA A 1 124 ? 7.095 -3.277 2.029 1.00 95.00 124 ALA A N 1
ATOM 936 C CA . ALA A 1 124 ? 7.356 -2.147 1.142 1.00 95.00 124 ALA A CA 1
ATOM 937 C C . ALA A 1 124 ? 8.849 -2.029 0.801 1.00 95.00 124 ALA A C 1
ATOM 939 O O . ALA A 1 124 ? 9.193 -1.820 -0.361 1.00 95.00 124 ALA A O 1
ATOM 940 N N . GLY A 1 125 ? 9.738 -2.221 1.780 1.00 96.56 125 GLY A N 1
ATOM 941 C CA . GLY A 1 125 ? 11.185 -2.222 1.566 1.00 96.56 125 GLY A CA 1
ATOM 942 C C . GLY A 1 125 ? 11.634 -3.277 0.553 1.00 96.56 125 GLY A C 1
ATOM 943 O O . GLY A 1 125 ? 12.351 -2.948 -0.390 1.00 96.56 125 GLY A O 1
ATOM 944 N N . VAL A 1 126 ? 11.156 -4.520 0.688 1.00 95.12 126 VAL A N 1
ATOM 945 C CA . VAL A 1 126 ? 11.442 -5.607 -0.271 1.00 95.12 126 VAL A CA 1
ATOM 946 C C . VAL A 1 126 ? 10.912 -5.274 -1.666 1.00 95.12 126 VAL A C 1
ATOM 948 O O . VAL A 1 126 ? 11.604 -5.484 -2.661 1.00 95.12 126 VAL A O 1
ATOM 951 N N . PHE A 1 127 ? 9.701 -4.723 -1.751 1.00 93.50 127 PHE A N 1
ATOM 952 C CA . PHE A 1 127 ? 9.113 -4.312 -3.021 1.00 93.50 127 PHE A CA 1
ATOM 953 C C . PHE A 1 127 ? 9.939 -3.221 -3.720 1.00 93.50 127 PHE A C 1
ATOM 955 O O . PHE A 1 127 ? 10.251 -3.348 -4.904 1.00 93.50 127 PHE A O 1
ATOM 962 N N . PHE A 1 128 ? 10.329 -2.164 -3.003 1.00 94.94 128 PHE A N 1
ATOM 963 C CA . PHE A 1 128 ? 11.116 -1.080 -3.591 1.00 94.94 128 PHE A CA 1
ATOM 964 C C . PHE A 1 128 ? 12.541 -1.511 -3.944 1.00 94.94 128 PHE A C 1
ATOM 966 O O . PHE A 1 128 ? 13.061 -1.046 -4.957 1.00 94.94 128 PHE A O 1
ATOM 973 N N . ALA A 1 129 ? 13.141 -2.432 -3.183 1.00 95.56 129 ALA A N 1
ATOM 974 C CA . ALA A 1 129 ? 14.402 -3.063 -3.566 1.00 95.56 129 ALA A CA 1
ATOM 975 C C . ALA A 1 129 ? 14.260 -3.816 -4.899 1.00 95.56 129 ALA A C 1
ATOM 977 O O . ALA A 1 129 ? 15.020 -3.556 -5.826 1.00 95.56 129 ALA A O 1
ATOM 978 N N . PHE A 1 130 ? 13.218 -4.643 -5.055 1.00 91.75 130 PHE A N 1
ATOM 979 C CA . PHE A 1 130 ? 12.941 -5.338 -6.317 1.00 91.75 130 PHE A CA 1
ATOM 980 C C . PHE A 1 130 ? 12.775 -4.371 -7.498 1.00 91.75 130 PHE A C 1
ATOM 982 O O . PHE A 1 130 ? 13.332 -4.618 -8.567 1.00 91.75 130 PHE A O 1
ATOM 989 N N . VAL A 1 131 ? 12.034 -3.272 -7.318 1.00 94.25 131 VAL A N 1
ATOM 990 C CA . VAL A 1 131 ? 11.856 -2.247 -8.362 1.00 94.25 131 VAL A CA 1
ATOM 991 C C . VAL A 1 131 ? 13.184 -1.568 -8.713 1.00 94.25 131 VAL A C 1
ATOM 993 O O . VAL A 1 131 ? 13.437 -1.323 -9.892 1.00 94.25 131 VAL A O 1
ATOM 996 N N . GLY A 1 132 ? 14.022 -1.272 -7.717 1.00 95.19 132 GLY A N 1
ATOM 997 C CA . GLY A 1 132 ? 15.351 -0.691 -7.922 1.00 95.19 132 GLY A CA 1
ATOM 998 C C . GLY A 1 132 ? 16.291 -1.625 -8.684 1.00 95.19 132 GLY A C 1
ATOM 999 O O . GLY A 1 132 ? 16.950 -1.192 -9.628 1.00 95.19 132 GLY A O 1
ATOM 1000 N N . ASP A 1 133 ? 16.282 -2.910 -8.335 1.00 95.50 133 ASP A N 1
ATOM 1001 C CA . ASP A 1 133 ? 17.105 -3.939 -8.978 1.00 95.50 133 ASP A CA 1
ATOM 1002 C C . ASP A 1 133 ? 16.587 -4.317 -10.377 1.00 95.50 133 ASP A C 1
ATOM 1004 O O . ASP A 1 133 ? 17.336 -4.814 -11.216 1.00 95.50 133 ASP A O 1
ATOM 1008 N N . ASN A 1 134 ? 15.304 -4.062 -10.655 1.00 93.69 134 ASN A N 1
ATOM 1009 C CA . ASN A 1 134 ? 14.638 -4.424 -11.903 1.00 93.69 134 ASN A CA 1
ATOM 1010 C C . ASN A 1 134 ? 13.948 -3.211 -12.539 1.00 93.69 134 ASN A C 1
ATOM 1012 O O . ASN A 1 134 ? 12.740 -3.216 -12.760 1.00 93.69 134 ASN A O 1
ATOM 1016 N N . LEU A 1 135 ? 14.714 -2.169 -12.867 1.00 93.62 135 LEU A N 1
ATOM 1017 C CA . LEU A 1 135 ? 14.185 -0.880 -13.340 1.00 93.62 135 LEU A CA 1
ATOM 1018 C C . LEU A 1 135 ? 13.168 -0.990 -14.487 1.00 93.62 135 LEU A C 1
ATOM 1020 O O . LEU A 1 135 ? 12.121 -0.355 -14.427 1.00 93.62 135 LEU A O 1
ATOM 1024 N N . THR A 1 136 ? 13.421 -1.793 -15.522 1.00 91.75 136 THR A N 1
ATOM 1025 C CA . THR A 1 136 ? 12.515 -1.899 -16.682 1.00 91.75 136 THR A CA 1
ATOM 1026 C C . THR A 1 136 ? 11.170 -2.550 -16.328 1.00 91.75 136 THR A C 1
ATOM 1028 O O . THR A 1 136 ? 10.103 -1.995 -16.617 1.00 91.75 136 THR A O 1
ATOM 1031 N N . SER A 1 137 ? 11.190 -3.729 -15.706 1.00 92.00 137 SER A N 1
ATOM 1032 C CA . SER A 1 137 ? 9.969 -4.453 -15.326 1.00 92.00 137 SER A CA 1
ATOM 1033 C C . SER A 1 137 ? 9.279 -3.798 -14.130 1.00 92.00 137 SER A C 1
ATOM 1035 O O . SER A 1 137 ? 8.060 -3.666 -14.116 1.00 92.00 137 SER A O 1
ATOM 1037 N N . GLY A 1 138 ? 10.042 -3.295 -13.163 1.00 94.94 138 GLY A N 1
ATOM 1038 C CA . GLY A 1 138 ? 9.558 -2.533 -12.019 1.00 94.94 138 GLY A CA 1
ATOM 1039 C C . GLY A 1 138 ? 8.879 -1.228 -12.432 1.00 94.94 138 GLY A C 1
ATOM 1040 O O . GLY A 1 138 ? 7.776 -0.948 -11.969 1.00 94.94 138 GLY A O 1
ATOM 1041 N N . ALA A 1 139 ? 9.468 -0.454 -13.350 1.00 94.25 139 ALA A N 1
ATOM 1042 C CA . ALA A 1 139 ? 8.858 0.786 -13.837 1.00 94.25 139 ALA A CA 1
ATOM 1043 C C . ALA A 1 139 ? 7.567 0.530 -14.624 1.00 94.25 139 ALA A C 1
ATOM 1045 O O . ALA A 1 139 ? 6.577 1.232 -14.419 1.00 94.25 139 ALA A O 1
ATOM 1046 N N . SER A 1 140 ? 7.540 -0.485 -15.493 1.00 95.75 140 SER A N 1
ATOM 1047 C CA . SER A 1 140 ? 6.313 -0.854 -16.215 1.00 95.75 140 SER A CA 1
ATOM 1048 C C . SER A 1 140 ? 5.241 -1.426 -15.303 1.00 95.75 140 SER A C 1
ATOM 1050 O O . SER A 1 140 ? 4.077 -1.056 -15.442 1.00 95.75 140 SER A O 1
ATOM 1052 N N . PHE A 1 141 ? 5.621 -2.247 -14.324 1.00 96.69 141 PHE A N 1
ATOM 1053 C CA . PHE A 1 141 ? 4.729 -2.687 -13.260 1.00 96.69 141 PHE A CA 1
ATOM 1054 C C . PHE A 1 141 ? 4.141 -1.495 -12.509 1.00 96.69 141 PHE A C 1
ATOM 1056 O O . PHE A 1 141 ? 2.928 -1.425 -12.365 1.00 96.69 141 PHE A O 1
ATOM 1063 N N . LEU A 1 142 ? 4.959 -0.531 -12.077 1.00 96.44 142 LEU A N 1
ATOM 1064 C CA . LEU A 1 142 ? 4.484 0.663 -11.374 1.00 96.44 142 LEU A CA 1
ATOM 1065 C C . LEU A 1 142 ? 3.575 1.533 -12.246 1.00 96.44 142 LEU A C 1
ATOM 1067 O O . LEU A 1 142 ? 2.565 2.036 -11.756 1.00 96.44 142 LEU A O 1
ATOM 1071 N N . ALA A 1 143 ? 3.891 1.683 -13.532 1.00 97.00 143 ALA A N 1
ATOM 1072 C CA . ALA A 1 143 ? 3.028 2.380 -14.481 1.00 97.00 143 ALA A CA 1
ATOM 1073 C C . ALA A 1 143 ? 1.671 1.672 -14.621 1.00 97.00 143 ALA A C 1
ATOM 1075 O O . ALA A 1 143 ? 0.623 2.319 -14.564 1.00 97.00 143 ALA A O 1
ATOM 1076 N N . GLY A 1 144 ? 1.687 0.341 -14.738 1.00 97.06 144 GLY A N 1
ATOM 1077 C CA . GLY A 1 144 ? 0.489 -0.491 -14.730 1.00 97.06 144 GLY A CA 1
ATOM 1078 C C . GLY A 1 144 ? -0.298 -0.319 -13.438 1.00 97.06 144 GLY A C 1
ATOM 1079 O O . GLY A 1 144 ? -1.477 0.009 -13.486 1.00 97.06 144 GLY A O 1
ATOM 1080 N N . LEU A 1 145 ? 0.366 -0.448 -12.291 1.00 96.81 145 LEU A N 1
ATOM 1081 C CA . LEU A 1 145 ? -0.197 -0.306 -10.950 1.00 96.81 145 LEU A CA 1
ATOM 1082 C C . LEU A 1 145 ? -0.889 1.044 -10.774 1.00 96.81 145 LEU A C 1
ATOM 1084 O O . LEU A 1 145 ? -2.052 1.086 -10.383 1.00 96.81 145 LEU A O 1
ATOM 1088 N N . ALA A 1 146 ? -0.215 2.142 -11.116 1.00 96.94 146 ALA A N 1
ATOM 1089 C CA . ALA A 1 146 ? -0.772 3.486 -11.016 1.00 96.94 146 ALA A CA 1
ATOM 1090 C C . ALA A 1 146 ? -2.029 3.656 -11.885 1.00 96.94 146 ALA A C 1
ATOM 1092 O O . ALA A 1 146 ? -3.027 4.224 -11.432 1.00 96.94 146 ALA A O 1
ATOM 1093 N N . LEU A 1 147 ? -2.016 3.130 -13.114 1.00 97.31 147 LEU A N 1
ATOM 1094 C CA . LEU A 1 147 ? -3.198 3.143 -13.978 1.00 97.31 147 LEU A CA 1
ATOM 1095 C C . LEU A 1 147 ? -4.313 2.238 -13.442 1.00 97.31 147 LEU A C 1
ATOM 1097 O O . LEU A 1 147 ? -5.475 2.639 -13.464 1.00 97.31 147 LEU A O 1
ATOM 1101 N N . GLY A 1 148 ? -3.970 1.066 -12.916 1.00 95.00 148 GLY A N 1
ATOM 1102 C CA . GLY A 1 148 ? -4.905 0.135 -12.292 1.00 95.00 148 GLY A CA 1
ATOM 1103 C C . GLY A 1 148 ? -5.576 0.707 -11.045 1.00 95.00 148 GLY A C 1
ATOM 1104 O O . GLY A 1 148 ? -6.747 0.442 -10.822 1.00 95.00 148 GLY A O 1
ATOM 1105 N N . LEU A 1 149 ? -4.883 1.533 -10.251 1.00 95.38 149 LEU A N 1
ATOM 1106 C CA . LEU A 1 149 ? -5.500 2.240 -9.120 1.00 95.38 149 LEU A CA 1
ATOM 1107 C C . LEU A 1 149 ? -6.463 3.343 -9.576 1.00 95.38 149 LEU A C 1
ATOM 1109 O O . LEU A 1 149 ? -7.456 3.626 -8.897 1.00 95.38 149 LEU A O 1
ATOM 1113 N N . LYS A 1 150 ? -6.160 4.008 -10.697 1.00 93.31 150 LYS A N 1
ATOM 1114 C CA . LYS A 1 150 ? -7.016 5.064 -11.248 1.00 93.31 150 LYS A CA 1
ATOM 1115 C C . LYS A 1 150 ? -8.355 4.488 -11.719 1.00 93.31 150 LYS A C 1
ATOM 1117 O O . LYS A 1 150 ? -9.406 5.025 -11.353 1.00 93.31 150 LYS A O 1
ATOM 1122 N N . TYR A 1 151 ? -8.324 3.422 -12.516 1.00 82.12 151 TYR A N 1
ATOM 1123 C CA . TYR A 1 151 ? -9.520 2.805 -13.114 1.00 82.12 151 TYR A CA 1
ATOM 1124 C C . TYR A 1 151 ? -10.187 1.785 -12.194 1.00 82.12 151 TYR A C 1
ATOM 1126 O O . TYR A 1 151 ? -11.435 1.766 -12.135 1.00 82.12 151 TYR A O 1
#

Secondary structure (DSSP, 8-state):
-PPPPPPP-PPPGGGGTHHHHHHHHGG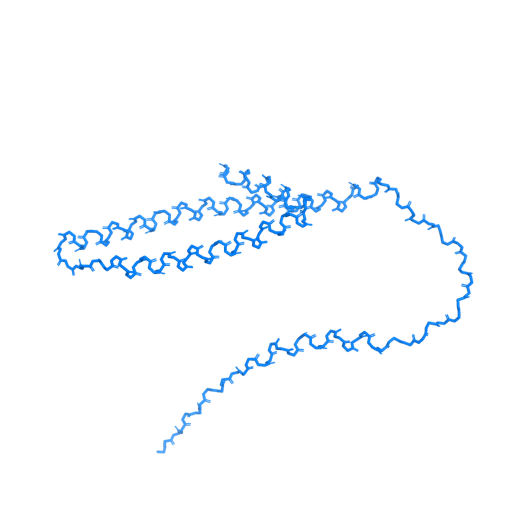G-PPPPPP-------------HHHHHHSHHHHHHHHHHHHHHHHHHHHHHHHHHHHHHHHHHHHHHHHHHHTTS----HHHHHHHHHHHHHHHHHHHHHHHHHHHHTHHHHHHHHHHHHHHHH-

Radius of gyration: 27.88 Å; chains: 1; bounding box: 64×58×65 Å

InterPro domains:
  IPR007014 FUN14 [PF04930] (61-149)

Foldseek 3Di:
DDDDDDDDDDDDPCVVVVVVVVVVVVVVPDDDDPPDDPPPPDPPVPDPVCVVVPPPLVVLLVVLLQLLLVVLLVVLVVVVVCCVVVVVVVCVVVVCVVVVNDDDDVVVVVVVVVVVVVVVVVVVVVLVVVCVVVVRSSVSSNVSNVNNNVD

Organism: Thiocystis violascens (strain ATCC 17096 / DSM 198 / 6111) (NCBI:txid765911)

pLDDT: mean 81.44, std 17.5, range [44.78, 97.81]

Sequence (151 aa):
MFHPLQPIRAIPVWTLAASVWAFSAVAAANPEPPPIMPDPIAPDHAGSAGELFTESFFLTLGFSFMIGLAMGFALKVAFKIALLVIGLMLLGVFGLQYAGLVDINWSGVEAHYDGWMAWLGAFAGVFFAFVGDNLTSGASFLAGLALGLKY